Protein AF-A0A937J3Y0-F1 (afdb_monomer_lite)

Sequence (128 aa):
MNAILSAAIVITTLTSLFLVVRYRNMRLTGATPIPLVTFMAILFTSGLDVGLIMFPMVDFKMFAAESAYAFANPLAIEFGFWGFLVWGFYFLTTFYFCVVEPRLKLFEIPFIKLINNLTIVGTCAFTG

pLDDT: mean 87.82, std 8.47, range [43.97, 96.5]

Structure (mmCIF, N/CA/C/O backbone):
data_AF-A0A937J3Y0-F1
#
_entry.id   AF-A0A937J3Y0-F1
#
loop_
_atom_site.group_PDB
_atom_site.id
_atom_site.type_symbol
_atom_site.label_atom_id
_atom_site.label_alt_id
_atom_site.label_comp_id
_atom_site.label_asym_id
_atom_site.label_entity_id
_atom_site.label_seq_id
_atom_site.pdbx_PDB_ins_code
_atom_site.Cartn_x
_atom_site.Cartn_y
_atom_site.Cartn_z
_atom_site.occupancy
_atom_site.B_iso_or_equiv
_atom_site.auth_seq_id
_atom_site.auth_comp_id
_atom_site.auth_asym_id
_atom_site.auth_atom_id
_atom_site.pdbx_PDB_model_num
ATOM 1 N N . MET A 1 1 ? 18.588 -14.007 -4.673 1.00 62.44 1 MET A N 1
ATOM 2 C CA . MET A 1 1 ? 17.875 -12.779 -4.259 1.00 62.44 1 MET A CA 1
ATOM 3 C C . MET A 1 1 ? 16.658 -12.516 -5.144 1.00 62.44 1 MET A C 1
ATOM 5 O O . MET A 1 1 ? 15.548 -12.562 -4.633 1.00 62.44 1 MET A O 1
ATOM 9 N N . ASN A 1 2 ? 16.837 -12.355 -6.463 1.00 81.00 2 ASN A N 1
ATOM 10 C CA . ASN A 1 2 ? 15.756 -11.971 -7.387 1.00 81.00 2 ASN A CA 1
ATOM 11 C C . ASN A 1 2 ? 14.547 -12.917 -7.376 1.00 81.00 2 ASN A C 1
ATOM 13 O O . ASN A 1 2 ? 13.427 -12.442 -7.280 1.00 81.00 2 ASN A O 1
ATOM 17 N N . ALA A 1 3 ? 14.748 -14.239 -7.368 1.00 88.19 3 ALA A N 1
ATOM 18 C CA . ALA A 1 3 ? 13.628 -15.188 -7.359 1.00 88.19 3 ALA A CA 1
ATOM 19 C C . ALA A 1 3 ? 12.719 -15.056 -6.120 1.00 88.19 3 ALA A C 1
ATOM 21 O O . ALA A 1 3 ? 11.503 -15.173 -6.235 1.00 88.19 3 ALA A O 1
ATOM 22 N N . ILE A 1 4 ? 13.300 -14.777 -4.947 1.00 92.06 4 ILE A N 1
ATOM 23 C CA . ILE A 1 4 ? 12.542 -14.611 -3.698 1.00 92.06 4 ILE A CA 1
ATOM 24 C C . ILE A 1 4 ? 11.734 -13.312 -3.751 1.00 92.06 4 ILE A C 1
ATOM 26 O O . ILE A 1 4 ? 10.552 -13.318 -3.423 1.00 92.06 4 ILE A O 1
ATOM 30 N N . LEU A 1 5 ? 12.349 -12.219 -4.212 1.00 88.12 5 LEU A N 1
ATOM 31 C CA . LEU A 1 5 ? 11.673 -10.929 -4.365 1.00 88.12 5 LEU A CA 1
ATOM 32 C C . LEU A 1 5 ? 10.549 -11.001 -5.402 1.00 88.12 5 LEU A C 1
ATOM 34 O O . LEU A 1 5 ? 9.437 -10.560 -5.130 1.00 88.12 5 LEU A O 1
ATOM 38 N N . SER A 1 6 ? 10.800 -11.619 -6.557 1.00 88.75 6 SER A N 1
ATOM 39 C CA . SER A 1 6 ? 9.777 -11.823 -7.584 1.00 88.75 6 SER A CA 1
ATOM 40 C C . SER A 1 6 ? 8.618 -12.670 -7.062 1.00 88.75 6 SER A C 1
ATOM 42 O O . SER A 1 6 ? 7.464 -12.302 -7.261 1.00 88.75 6 SER A O 1
ATOM 44 N N . ALA A 1 7 ? 8.901 -13.764 -6.346 1.00 93.88 7 ALA A N 1
ATOM 45 C CA . ALA A 1 7 ? 7.860 -14.581 -5.728 1.00 93.88 7 ALA A CA 1
ATOM 46 C C . ALA A 1 7 ? 7.052 -13.782 -4.694 1.00 93.88 7 ALA A C 1
ATOM 48 O O . ALA A 1 7 ? 5.825 -13.838 -4.706 1.00 93.88 7 ALA A O 1
ATOM 49 N N . ALA A 1 8 ? 7.720 -12.996 -3.844 1.00 92.19 8 ALA A N 1
ATOM 50 C CA . ALA A 1 8 ? 7.063 -12.149 -2.854 1.00 92.19 8 ALA A CA 1
ATOM 51 C C . ALA A 1 8 ? 6.145 -11.108 -3.510 1.00 92.19 8 ALA A C 1
ATOM 53 O O . ALA A 1 8 ? 4.992 -10.981 -3.101 1.00 92.19 8 ALA A O 1
ATOM 54 N N . ILE A 1 9 ? 6.611 -10.419 -4.557 1.00 91.94 9 ILE A N 1
ATOM 55 C CA . ILE A 1 9 ? 5.812 -9.450 -5.321 1.00 91.94 9 ILE A CA 1
ATOM 56 C C . ILE A 1 9 ? 4.577 -10.136 -5.905 1.00 91.94 9 ILE A C 1
ATOM 58 O O . ILE A 1 9 ? 3.462 -9.694 -5.647 1.00 91.94 9 ILE A O 1
ATOM 62 N N . VAL A 1 10 ? 4.751 -11.258 -6.611 1.00 93.94 10 VAL A N 1
ATOM 63 C CA . VAL A 1 10 ? 3.641 -11.993 -7.237 1.00 93.94 10 VAL A CA 1
ATOM 64 C C . VAL A 1 10 ? 2.612 -12.440 -6.201 1.00 93.94 10 VAL A C 1
ATOM 66 O O . VAL A 1 10 ? 1.421 -12.188 -6.375 1.00 93.94 10 VAL A O 1
ATOM 69 N N . ILE A 1 11 ? 3.050 -13.062 -5.104 1.00 95.12 11 ILE A N 1
ATOM 70 C CA . ILE A 1 11 ? 2.153 -13.529 -4.037 1.00 95.12 11 ILE A CA 1
ATOM 71 C C . ILE A 1 11 ? 1.399 -12.352 -3.418 1.00 95.12 11 ILE A C 1
ATOM 73 O O . ILE A 1 11 ? 0.186 -12.435 -3.218 1.00 95.12 11 ILE A O 1
ATOM 77 N N . THR A 1 12 ? 2.089 -11.247 -3.146 1.00 93.38 12 THR A N 1
ATOM 78 C CA . THR A 1 12 ? 1.492 -10.055 -2.533 1.00 93.38 12 THR A CA 1
ATOM 79 C C . THR A 1 12 ? 0.449 -9.438 -3.462 1.00 93.38 12 THR A C 1
ATOM 81 O O . THR A 1 12 ? -0.686 -9.220 -3.044 1.00 93.38 12 THR A O 1
ATOM 84 N N . THR A 1 13 ? 0.773 -9.247 -4.742 1.00 93.12 13 THR A N 1
ATOM 85 C CA . THR A 1 13 ? -0.156 -8.699 -5.741 1.00 93.12 13 THR A CA 1
ATOM 86 C C . THR A 1 13 ? -1.371 -9.601 -5.947 1.00 93.12 13 THR A C 1
ATOM 88 O O . THR A 1 13 ? -2.502 -9.111 -5.983 1.00 93.12 13 THR A O 1
ATOM 91 N N . LEU A 1 14 ? -1.173 -10.921 -6.030 1.00 95.62 14 LEU A N 1
ATOM 92 C CA . LEU A 1 14 ? -2.274 -11.883 -6.135 1.00 95.62 14 LEU A CA 1
ATOM 93 C C . LEU A 1 14 ? -3.159 -11.871 -4.887 1.00 95.62 14 LEU A C 1
ATOM 95 O O . LEU A 1 14 ? -4.380 -11.950 -5.006 1.00 95.62 14 LEU A O 1
ATOM 99 N N . THR A 1 15 ? -2.564 -11.727 -3.703 1.00 95.88 15 THR A N 1
ATOM 100 C CA . THR A 1 15 ? -3.308 -11.616 -2.444 1.00 95.88 15 THR A CA 1
ATOM 101 C C . THR A 1 15 ? -4.156 -10.348 -2.432 1.00 95.88 15 THR A C 1
ATOM 103 O O . THR A 1 15 ? -5.350 -10.427 -2.144 1.00 95.88 15 THR A O 1
ATOM 106 N N . SER A 1 16 ? -3.596 -9.196 -2.818 1.00 94.75 16 SER A N 1
ATOM 107 C CA . SER A 1 16 ? -4.356 -7.948 -2.963 1.00 94.75 16 SER A CA 1
ATOM 108 C C . SER A 1 16 ? -5.535 -8.120 -3.918 1.00 94.75 16 SER A C 1
ATOM 110 O O . SER A 1 16 ? -6.667 -7.799 -3.557 1.00 94.75 16 SER A O 1
ATOM 112 N N . LEU A 1 17 ? -5.303 -8.692 -5.104 1.00 94.88 17 LEU A N 1
ATOM 113 C CA . LEU A 1 17 ? -6.351 -8.923 -6.100 1.00 94.88 17 LEU A CA 1
ATOM 114 C C . LEU A 1 17 ? -7.449 -9.854 -5.568 1.00 94.88 17 LEU A C 1
ATOM 116 O O . LEU A 1 17 ? -8.638 -9.556 -5.697 1.00 94.88 17 LEU A O 1
ATOM 120 N N . PHE A 1 18 ? -7.060 -10.959 -4.930 1.00 96.50 18 PHE A N 1
ATOM 121 C CA . PHE A 1 18 ? -7.990 -11.901 -4.320 1.00 96.50 18 PHE A CA 1
ATOM 122 C C . PHE A 1 18 ? -8.862 -11.225 -3.259 1.00 96.50 18 PHE A C 1
ATOM 124 O O . PHE A 1 18 ? -10.081 -11.405 -3.263 1.00 96.50 18 PHE A O 1
ATOM 131 N N . LEU A 1 19 ? -8.268 -10.418 -2.377 1.00 95.81 19 LEU A N 1
ATOM 132 C 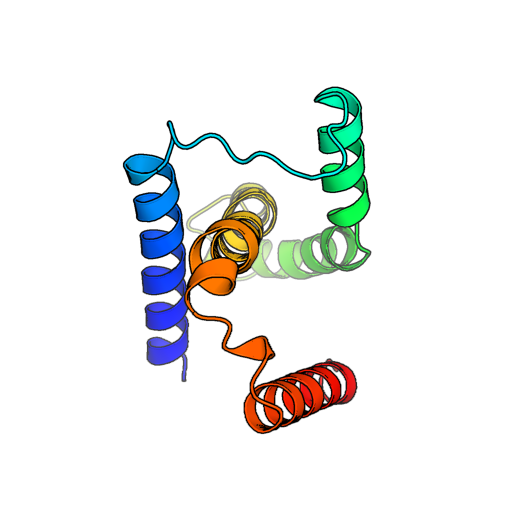CA . LEU A 1 19 ? -8.997 -9.715 -1.324 1.00 95.81 19 LEU A CA 1
ATOM 133 C C . LEU A 1 19 ? -9.973 -8.683 -1.892 1.00 95.81 19 LEU A C 1
ATOM 135 O O . LEU A 1 19 ? -11.122 -8.650 -1.449 1.00 95.81 19 LEU A O 1
ATOM 139 N N . VAL A 1 20 ? -9.565 -7.908 -2.905 1.00 93.75 20 VAL A N 1
ATOM 140 C CA . VAL A 1 20 ? -10.456 -6.968 -3.605 1.00 93.75 20 VAL A CA 1
ATOM 141 C C . VAL A 1 20 ? -11.668 -7.707 -4.164 1.00 93.75 20 VAL A C 1
ATOM 143 O O . VAL A 1 20 ? -12.800 -7.309 -3.905 1.00 93.75 20 VAL A O 1
ATOM 146 N N . VAL A 1 21 ? -11.466 -8.818 -4.876 1.00 95.25 21 VAL A N 1
ATOM 147 C CA . VAL A 1 21 ? -12.569 -9.580 -5.486 1.00 95.25 21 VAL A CA 1
ATOM 148 C C . VAL A 1 21 ? -13.458 -10.228 -4.423 1.00 95.25 21 VAL A C 1
ATOM 150 O O . VAL A 1 21 ? -14.687 -10.139 -4.495 1.00 95.25 21 VAL A O 1
ATOM 153 N N . ARG A 1 22 ? -12.859 -10.867 -3.414 1.00 95.25 22 ARG A N 1
ATOM 154 C CA . ARG A 1 22 ? -13.573 -11.655 -2.401 1.00 95.25 22 ARG A CA 1
ATOM 155 C C . ARG A 1 22 ? -14.343 -10.795 -1.402 1.00 95.25 22 ARG A C 1
ATOM 157 O O . ARG A 1 22 ? -15.400 -11.230 -0.936 1.00 95.25 22 ARG A O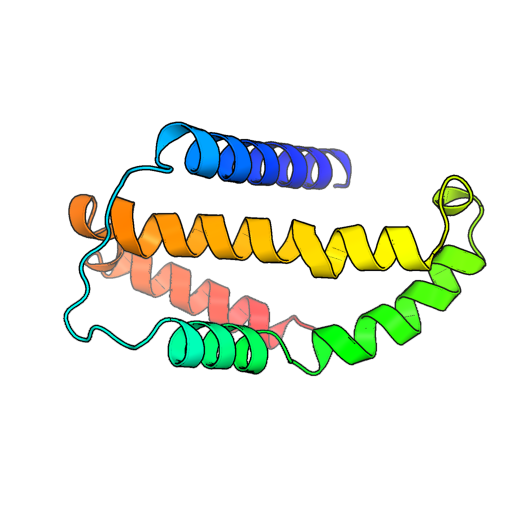 1
ATOM 164 N N . TYR A 1 23 ? -13.823 -9.618 -1.059 1.00 93.88 23 TYR A N 1
ATOM 165 C CA . TYR A 1 23 ? -14.374 -8.731 -0.031 1.00 93.88 23 TYR A CA 1
ATOM 166 C C . TYR A 1 23 ? -14.930 -7.414 -0.589 1.00 93.88 23 TYR A C 1
ATOM 168 O O . TYR A 1 23 ? -15.272 -6.533 0.193 1.00 93.88 23 TYR A O 1
ATOM 176 N N . ARG A 1 24 ? -15.136 -7.292 -1.911 1.00 91.06 24 ARG A N 1
ATOM 177 C CA . ARG A 1 24 ? -15.671 -6.078 -2.569 1.00 91.06 24 ARG A CA 1
ATOM 178 C C . ARG A 1 24 ? -16.947 -5.489 -1.954 1.00 91.06 24 ARG A C 1
ATOM 180 O O . ARG A 1 24 ? -17.168 -4.289 -2.033 1.00 91.06 24 ARG A O 1
ATOM 187 N N . ASN A 1 25 ? -17.801 -6.332 -1.371 1.00 92.81 25 ASN A N 1
ATOM 188 C CA . ASN A 1 25 ? -19.093 -5.923 -0.808 1.00 92.81 25 ASN A CA 1
ATOM 189 C C . ASN A 1 25 ? -19.030 -5.653 0.705 1.00 92.81 25 ASN A C 1
ATOM 191 O O . ASN A 1 25 ? -20.053 -5.349 1.321 1.00 92.81 25 ASN A O 1
ATOM 195 N N . MET A 1 26 ? -17.857 -5.802 1.325 1.00 92.19 26 MET A N 1
ATOM 196 C CA . MET A 1 26 ? -17.671 -5.530 2.743 1.00 92.19 26 MET A CA 1
ATOM 197 C C . MET A 1 26 ? -17.676 -4.020 2.974 1.00 92.19 26 MET A C 1
ATOM 199 O O . MET A 1 26 ? -16.852 -3.292 2.426 1.00 92.19 26 MET A O 1
ATOM 203 N N . ARG A 1 27 ? -18.606 -3.544 3.802 1.00 88.81 27 ARG A N 1
ATOM 204 C CA . ARG A 1 27 ? -18.658 -2.136 4.202 1.00 88.81 27 ARG A CA 1
ATOM 205 C C . ARG A 1 27 ? -17.835 -1.937 5.465 1.00 88.81 27 ARG A C 1
ATOM 207 O O . ARG A 1 27 ? -18.081 -2.602 6.468 1.00 88.81 27 ARG A O 1
ATOM 214 N N . LEU A 1 28 ? -16.876 -1.020 5.401 1.00 87.19 28 LEU A N 1
ATOM 215 C CA . LEU A 1 28 ? -16.095 -0.583 6.552 1.00 87.19 28 LEU A CA 1
ATOM 216 C C . LEU A 1 28 ? -16.740 0.669 7.141 1.00 87.19 28 LEU A C 1
ATOM 218 O O . LEU A 1 28 ? -17.024 1.623 6.420 1.00 87.19 28 LEU A O 1
ATOM 222 N N . THR A 1 29 ? -16.976 0.660 8.449 1.00 84.56 29 THR A N 1
ATOM 223 C CA . THR A 1 29 ? -17.506 1.806 9.194 1.00 84.56 29 THR A CA 1
ATOM 224 C C . THR A 1 29 ? -16.422 2.334 10.123 1.00 84.56 29 THR A C 1
ATOM 226 O O . THR A 1 29 ? -15.987 1.621 11.026 1.00 84.56 29 THR A O 1
ATOM 229 N N . GLY A 1 30 ? -15.972 3.565 9.886 1.00 80.00 30 GLY A N 1
ATOM 230 C CA . GLY A 1 30 ? -15.025 4.269 10.752 1.00 80.00 30 GLY A CA 1
ATOM 231 C C . GLY A 1 30 ? -15.730 5.222 11.718 1.00 80.00 30 GLY A C 1
ATOM 232 O O . GLY A 1 30 ? -16.888 5.578 11.511 1.00 80.00 30 GLY A O 1
ATOM 233 N N . ALA A 1 31 ? -15.012 5.666 12.752 1.00 80.12 31 ALA A N 1
ATOM 234 C CA . ALA A 1 31 ? -15.528 6.630 13.729 1.00 80.12 31 ALA A CA 1
ATOM 235 C C . ALA A 1 31 ? -15.807 8.019 13.118 1.00 80.12 31 ALA A C 1
ATOM 237 O O . ALA A 1 31 ? -16.675 8.742 13.597 1.00 80.12 31 ALA A O 1
ATOM 238 N N . THR A 1 32 ? -15.092 8.378 12.048 1.00 84.00 32 THR A N 1
ATOM 239 C CA . THR A 1 32 ? -15.189 9.678 11.372 1.00 84.00 32 THR A CA 1
ATOM 240 C C . THR A 1 32 ? -15.478 9.486 9.880 1.00 84.00 32 THR A C 1
ATOM 242 O O . THR A 1 32 ? -14.540 9.369 9.085 1.00 84.00 32 THR A O 1
ATOM 245 N N . PRO A 1 33 ? -16.756 9.407 9.467 1.00 83.38 33 PRO A N 1
ATOM 246 C CA . PRO A 1 33 ? -17.105 9.336 8.055 1.00 83.38 33 PRO A CA 1
ATOM 247 C C . PRO A 1 33 ? -16.788 10.670 7.373 1.00 83.38 33 PRO A C 1
ATOM 249 O O . PRO A 1 33 ? -17.162 11.733 7.865 1.00 83.38 33 PRO A O 1
ATOM 252 N N . ILE A 1 34 ? -16.117 10.610 6.225 1.00 89.00 34 ILE A N 1
ATOM 253 C CA . ILE A 1 34 ? -15.814 11.780 5.396 1.00 89.00 34 ILE A CA 1
ATOM 254 C C . ILE A 1 34 ? -16.443 11.631 4.007 1.00 89.00 34 ILE A C 1
ATOM 256 O O . ILE A 1 34 ? -16.639 10.503 3.542 1.00 89.00 34 ILE A O 1
ATOM 260 N N . PRO A 1 35 ? -16.760 12.742 3.319 1.00 92.56 35 PRO A N 1
ATOM 261 C CA . PRO A 1 35 ? -17.241 12.692 1.945 1.00 92.56 35 PRO A CA 1
ATOM 262 C C . PRO A 1 35 ? -16.237 11.997 1.017 1.00 92.56 35 PRO A C 1
ATOM 264 O O . PRO A 1 35 ? -15.024 12.145 1.176 1.00 92.56 35 PRO A O 1
ATOM 267 N N . LEU A 1 36 ? -16.741 11.296 -0.004 1.00 91.00 36 LEU A N 1
ATOM 268 C CA . LEU A 1 36 ? -15.912 10.551 -0.962 1.00 91.00 36 LEU A CA 1
ATOM 269 C C . LEU A 1 36 ? -14.841 11.430 -1.625 1.00 91.00 36 LEU A C 1
ATOM 271 O O . LEU A 1 36 ? -13.701 11.005 -1.775 1.00 91.00 36 LEU A O 1
ATOM 275 N N . VAL A 1 37 ? -15.195 12.666 -1.980 1.00 95.19 37 VAL A N 1
ATOM 276 C CA . VAL A 1 37 ? -14.273 13.611 -2.627 1.00 95.19 37 VAL A CA 1
ATOM 277 C C . VAL A 1 37 ? -13.132 14.000 -1.687 1.00 95.19 37 VAL A C 1
ATOM 279 O O . VAL A 1 37 ? -11.975 14.023 -2.096 1.00 95.19 37 VAL A O 1
ATOM 282 N N . THR A 1 38 ? -13.436 14.242 -0.411 1.00 94.38 38 THR A N 1
ATOM 283 C CA . THR A 1 38 ? -12.420 14.521 0.610 1.00 94.38 38 THR A CA 1
ATOM 284 C C . THR A 1 38 ? -11.496 13.322 0.793 1.00 94.38 38 THR A C 1
ATOM 286 O O . THR A 1 38 ? -10.283 13.489 0.854 1.00 94.38 38 THR A O 1
ATOM 289 N N . PHE A 1 39 ? -12.048 12.107 0.818 1.00 89.75 39 PHE A N 1
ATOM 290 C CA . PHE A 1 39 ? -11.249 10.887 0.906 1.00 89.75 39 PHE A CA 1
ATOM 291 C C . PHE A 1 39 ? -10.317 10.714 -0.300 1.00 89.75 39 PHE A C 1
ATOM 293 O O . PHE A 1 39 ? -9.133 10.442 -0.119 1.00 89.75 39 PHE A O 1
ATOM 300 N N . MET A 1 40 ? -10.814 10.941 -1.519 1.00 91.31 40 MET A N 1
ATOM 301 C CA . MET A 1 40 ? -9.991 10.918 -2.733 1.00 91.31 40 MET A CA 1
ATOM 302 C C . MET A 1 40 ? -8.865 11.956 -2.680 1.00 91.31 40 MET A C 1
ATOM 304 O O . MET A 1 40 ? -7.733 11.633 -3.025 1.00 91.31 40 MET A O 1
ATOM 308 N N . ALA A 1 41 ? -9.147 13.175 -2.210 1.00 91.88 41 ALA A N 1
ATOM 309 C CA . ALA A 1 41 ? -8.133 14.215 -2.059 1.00 91.88 41 ALA A CA 1
ATOM 310 C C . ALA A 1 41 ? -7.055 13.832 -1.032 1.00 91.88 41 ALA A C 1
ATOM 312 O O . ALA A 1 41 ? -5.870 14.049 -1.282 1.00 91.88 41 ALA A O 1
ATOM 313 N N . ILE A 1 42 ? -7.438 13.217 0.093 1.00 90.44 42 ILE A N 1
ATOM 314 C CA . ILE A 1 42 ? -6.486 12.705 1.091 1.00 90.44 42 ILE A CA 1
ATOM 315 C C . ILE A 1 42 ? -5.603 11.618 0.475 1.00 90.44 42 ILE A C 1
ATOM 317 O O . ILE A 1 42 ? -4.385 11.704 0.581 1.00 90.44 42 ILE A O 1
ATOM 321 N N . LEU A 1 43 ? -6.189 10.634 -0.216 1.00 88.06 43 LEU A N 1
ATOM 322 C CA . LEU A 1 43 ? -5.411 9.583 -0.875 1.00 88.06 43 LEU A CA 1
ATOM 323 C C . LEU A 1 43 ? -4.445 10.167 -1.907 1.00 88.06 43 LEU A C 1
ATOM 325 O O . LEU A 1 43 ? -3.264 9.831 -1.893 1.00 88.06 43 LEU A O 1
ATOM 329 N N . PHE A 1 44 ? -4.922 11.081 -2.753 1.00 85.31 44 PHE A N 1
ATOM 330 C CA . PHE A 1 44 ? -4.103 11.721 -3.776 1.00 85.31 44 PHE A CA 1
ATOM 331 C C . PHE A 1 44 ? -2.927 12.494 -3.171 1.00 85.31 44 PHE A C 1
ATOM 333 O O . PHE A 1 44 ? -1.787 12.283 -3.566 1.00 85.31 44 PHE A O 1
ATOM 340 N N . THR A 1 45 ? -3.187 13.346 -2.178 1.00 87.69 45 THR A N 1
ATOM 341 C CA . THR A 1 45 ? -2.144 14.143 -1.511 1.00 87.69 45 THR A CA 1
ATOM 342 C C . THR A 1 45 ? -1.170 13.287 -0.703 1.00 87.69 45 THR A C 1
ATOM 344 O O . THR A 1 45 ? 0.013 13.599 -0.686 1.00 87.69 45 THR A O 1
ATOM 347 N N . SER A 1 46 ? -1.628 12.190 -0.090 1.00 83.00 46 SER A N 1
ATOM 348 C CA . SER A 1 46 ? -0.749 11.236 0.604 1.00 83.00 46 SER A CA 1
ATOM 349 C C . SER A 1 46 ? 0.114 10.408 -0.347 1.00 83.00 46 SER A C 1
ATOM 351 O O . SER A 1 46 ? 1.214 10.008 0.016 1.00 83.00 46 SER A O 1
ATOM 353 N N . GLY A 1 47 ? -0.392 10.144 -1.555 1.00 77.25 47 GLY A N 1
ATOM 354 C CA . GLY A 1 47 ? 0.341 9.429 -2.590 1.00 77.25 47 GLY A CA 1
ATOM 355 C C . GLY A 1 47 ? 1.359 10.322 -3.287 1.00 77.25 47 GLY A C 1
ATOM 356 O O . GLY A 1 47 ? 2.413 9.826 -3.661 1.00 77.25 47 GLY A O 1
ATOM 357 N N . LEU A 1 48 ? 1.069 11.622 -3.435 1.00 77.94 48 LEU A N 1
ATOM 358 C CA . LEU A 1 48 ? 1.928 12.632 -4.064 1.00 77.94 48 LEU A CA 1
ATOM 359 C C . LEU A 1 48 ? 3.164 12.952 -3.199 1.00 77.94 48 LEU A C 1
ATOM 361 O O . LEU A 1 48 ? 3.353 14.072 -2.732 1.00 77.94 48 LEU A O 1
ATOM 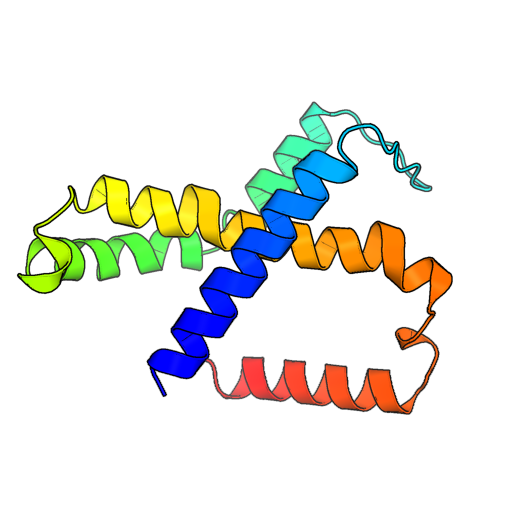365 N N . ASP A 1 49 ? 4.000 11.949 -2.976 1.00 72.00 49 ASP A N 1
ATOM 366 C CA . ASP A 1 49 ? 5.314 12.081 -2.366 1.00 72.00 49 ASP A CA 1
ATOM 367 C C . ASP A 1 49 ? 6.369 12.378 -3.445 1.00 72.00 49 ASP A C 1
ATOM 369 O O . ASP A 1 49 ? 6.189 12.070 -4.628 1.00 72.00 49 ASP A O 1
ATOM 373 N N . VAL A 1 50 ? 7.504 12.946 -3.036 1.00 63.78 50 VAL A N 1
ATOM 374 C CA . VAL A 1 50 ? 8.662 13.218 -3.899 1.00 63.78 50 VAL A CA 1
ATOM 375 C C . VAL A 1 50 ? 9.083 11.952 -4.645 1.00 63.78 50 VAL A C 1
ATOM 377 O O . VAL A 1 50 ? 9.447 12.042 -5.814 1.00 63.78 50 VAL A O 1
ATOM 380 N N . GLY A 1 51 ? 8.949 10.775 -4.026 1.00 67.44 51 GLY A N 1
ATOM 381 C CA . GLY A 1 51 ? 9.220 9.487 -4.666 1.00 67.44 51 GLY A CA 1
ATOM 382 C C . GLY A 1 51 ? 8.395 9.232 -5.935 1.00 67.44 51 GLY A C 1
ATOM 383 O O . GLY A 1 51 ? 8.961 8.799 -6.935 1.00 67.44 51 GLY A O 1
ATOM 384 N N . LEU A 1 52 ? 7.100 9.583 -5.953 1.00 70.75 52 LEU A N 1
ATOM 385 C CA . LEU A 1 52 ? 6.236 9.411 -7.135 1.00 70.75 52 LEU A CA 1
ATOM 386 C C . LEU A 1 52 ? 6.593 10.339 -8.302 1.00 70.75 52 LEU A C 1
ATOM 388 O O . LEU A 1 52 ? 6.145 10.102 -9.418 1.00 70.75 52 LEU A O 1
ATOM 392 N N . ILE A 1 53 ? 7.356 11.406 -8.065 1.00 73.62 53 ILE A N 1
ATOM 393 C CA . ILE A 1 53 ? 7.782 12.339 -9.117 1.00 73.62 53 ILE A CA 1
ATOM 394 C C . ILE A 1 53 ? 9.235 12.068 -9.508 1.00 73.62 53 ILE A C 1
ATOM 396 O O . ILE A 1 53 ? 9.572 12.020 -10.689 1.00 73.62 53 ILE A O 1
ATOM 400 N N . MET A 1 54 ? 10.107 11.892 -8.518 1.00 74.06 54 MET A N 1
ATOM 401 C CA . MET A 1 54 ? 11.549 11.797 -8.699 1.00 74.06 54 MET A CA 1
ATOM 402 C C . MET A 1 54 ? 11.971 10.460 -9.307 1.00 74.06 54 MET A C 1
ATOM 404 O O . MET A 1 54 ? 12.750 10.468 -10.260 1.00 74.06 54 MET A O 1
ATOM 408 N N . PHE A 1 55 ? 11.460 9.335 -8.797 1.00 73.00 55 PHE A N 1
ATOM 409 C CA . PHE A 1 55 ? 11.878 8.016 -9.274 1.00 73.00 55 PHE A CA 1
ATOM 410 C C . PHE A 1 55 ? 11.458 7.762 -10.722 1.00 73.00 55 PHE A C 1
ATOM 412 O O . PHE A 1 55 ? 12.345 7.436 -11.508 1.00 73.00 55 PHE A O 1
ATOM 419 N N . PRO A 1 56 ? 10.217 8.074 -11.154 1.00 74.44 56 PRO A N 1
ATOM 420 C CA . PRO A 1 56 ? 9.856 7.910 -12.558 1.00 74.44 56 PRO A CA 1
ATOM 421 C C . PRO A 1 56 ? 10.715 8.724 -13.524 1.00 74.44 56 PRO A C 1
ATOM 423 O O . PRO A 1 56 ? 10.974 8.303 -14.642 1.00 74.44 56 PRO A O 1
ATOM 426 N N . MET A 1 57 ? 11.199 9.906 -13.132 1.00 74.75 57 MET A N 1
ATOM 427 C CA . MET A 1 57 ? 12.066 10.696 -14.016 1.00 74.75 57 MET A CA 1
ATOM 428 C C . MET A 1 57 ? 13.458 10.079 -14.207 1.00 74.75 57 MET A C 1
ATOM 430 O O . MET A 1 57 ? 14.087 10.290 -15.250 1.00 74.75 57 MET A O 1
ATOM 434 N N . VAL A 1 58 ? 13.960 9.357 -13.203 1.00 78.81 58 VAL A N 1
ATOM 435 C CA . VAL A 1 58 ? 15.252 8.662 -13.256 1.00 78.81 58 VAL A CA 1
ATOM 436 C C . VAL A 1 58 ? 15.092 7.314 -13.958 1.00 78.81 58 VAL A C 1
ATOM 438 O O . VAL A 1 58 ? 15.826 7.029 -14.909 1.00 78.81 58 VAL A O 1
ATOM 441 N N . ASP A 1 59 ? 14.089 6.541 -13.552 1.00 82.69 59 ASP A N 1
ATOM 442 C CA . ASP A 1 59 ? 13.820 5.185 -14.028 1.00 82.69 59 ASP A CA 1
ATOM 443 C C .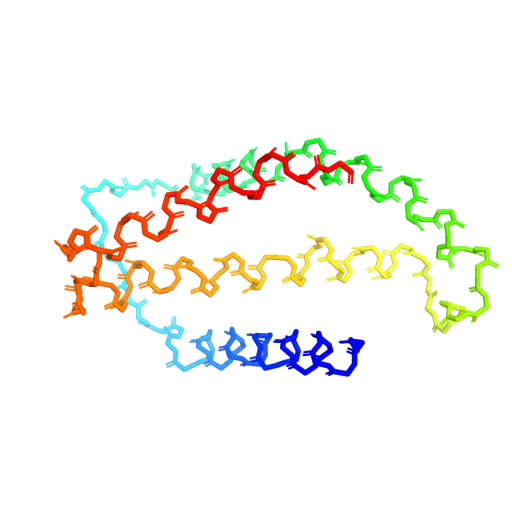 ASP A 1 59 ? 13.358 5.176 -15.491 1.00 82.69 59 ASP A C 1
ATOM 445 O O . ASP A 1 59 ? 13.787 4.324 -16.269 1.00 82.69 59 ASP A O 1
ATOM 449 N N . PHE A 1 60 ? 12.630 6.202 -15.943 1.00 84.69 60 PHE A N 1
ATOM 450 C CA . PHE A 1 60 ? 12.224 6.330 -17.343 1.00 84.69 60 PHE A CA 1
ATOM 451 C C . PHE A 1 60 ? 13.405 6.270 -18.317 1.00 84.69 60 PHE A C 1
ATOM 453 O O . PHE A 1 60 ? 13.319 5.638 -19.373 1.00 84.69 60 PHE A O 1
ATOM 460 N N . LYS A 1 61 ? 14.529 6.916 -17.978 1.00 84.88 61 LYS A N 1
ATOM 461 C CA . LYS A 1 61 ? 15.732 6.893 -18.825 1.00 84.88 61 LYS A CA 1
ATOM 462 C C . LYS A 1 61 ? 16.347 5.500 -18.879 1.00 84.88 61 LYS A C 1
ATOM 464 O O . LYS A 1 61 ? 16.812 5.094 -19.940 1.00 84.88 61 LYS A O 1
ATOM 469 N N . MET A 1 62 ? 16.328 4.781 -17.759 1.00 87.94 62 MET A N 1
ATOM 470 C CA . MET A 1 62 ? 16.782 3.394 -17.683 1.00 87.94 62 MET A CA 1
ATOM 471 C C . MET A 1 62 ? 15.886 2.490 -18.536 1.00 87.94 62 MET A C 1
ATOM 473 O O . MET A 1 62 ? 16.387 1.786 -19.413 1.00 87.94 62 MET A O 1
ATOM 477 N N . PHE A 1 63 ? 14.565 2.580 -18.367 1.00 88.31 63 PHE A N 1
ATOM 478 C CA . PHE A 1 63 ? 13.591 1.805 -19.138 1.00 88.31 63 PHE A CA 1
ATOM 479 C C . PHE A 1 63 ? 13.667 2.081 -20.644 1.00 88.31 63 PHE A C 1
ATOM 481 O O . PHE A 1 63 ? 13.423 1.182 -21.443 1.00 88.31 63 PHE A O 1
ATOM 488 N N . ALA A 1 64 ? 14.026 3.303 -21.048 1.00 87.50 64 ALA A N 1
ATOM 489 C CA . ALA A 1 64 ? 14.215 3.656 -22.453 1.00 87.50 64 ALA A CA 1
ATOM 490 C C . ALA A 1 64 ? 15.545 3.158 -23.049 1.00 87.50 64 ALA A C 1
ATOM 492 O O . ALA A 1 64 ? 15.628 2.959 -24.261 1.00 87.50 64 ALA A O 1
ATOM 493 N N . ALA A 1 65 ? 16.590 2.997 -22.233 1.00 88.38 65 ALA A N 1
ATOM 494 C CA . ALA A 1 65 ? 17.938 2.674 -22.700 1.00 88.38 65 ALA A CA 1
ATOM 495 C C . ALA A 1 65 ? 18.251 1.170 -22.672 1.00 88.38 65 ALA A C 1
ATOM 497 O O . ALA A 1 65 ? 19.035 0.681 -23.488 1.00 88.38 65 ALA A O 1
ATOM 498 N N . GLU A 1 66 ? 17.669 0.426 -21.735 1.00 91.12 66 GLU A N 1
ATOM 499 C CA . GLU A 1 66 ? 18.008 -0.976 -21.514 1.00 91.12 66 GLU A CA 1
ATOM 500 C C . GLU A 1 66 ? 17.158 -1.943 -22.349 1.00 91.12 66 GLU A C 1
ATOM 502 O O . GLU A 1 66 ? 15.928 -1.941 -22.311 1.00 91.12 66 GLU A O 1
ATOM 507 N N . SER A 1 67 ? 17.830 -2.867 -23.045 1.00 88.56 67 SER A N 1
ATOM 508 C CA . SER A 1 67 ? 17.168 -3.880 -23.886 1.00 88.56 67 SER A CA 1
ATOM 509 C C . SER A 1 67 ? 16.210 -4.805 -23.122 1.00 88.56 67 SER A C 1
ATOM 511 O O . SER A 1 67 ? 15.250 -5.303 -23.707 1.00 88.56 67 SER A O 1
ATOM 513 N N . ALA A 1 68 ? 16.423 -4.995 -21.815 1.00 88.69 68 ALA A N 1
ATOM 514 C CA . ALA A 1 68 ? 15.562 -5.810 -20.959 1.00 88.69 68 ALA A CA 1
ATOM 515 C C . ALA A 1 68 ? 14.130 -5.256 -20.838 1.00 88.69 68 ALA A C 1
ATOM 517 O O . ALA A 1 68 ? 13.198 -6.028 -20.614 1.00 88.69 68 ALA A O 1
ATOM 518 N N . TYR A 1 69 ? 13.944 -3.946 -21.028 1.00 87.25 69 TYR A N 1
ATOM 519 C CA . TYR A 1 69 ? 12.650 -3.264 -20.923 1.00 87.25 69 TYR A CA 1
ATOM 520 C C . TYR A 1 69 ? 12.038 -2.904 -22.283 1.00 87.25 69 TYR A C 1
ATOM 522 O O . TYR A 1 69 ? 10.929 -2.381 -22.340 1.00 87.25 69 TYR A O 1
ATOM 530 N N . ALA A 1 70 ? 12.693 -3.264 -23.393 1.00 89.62 70 ALA A N 1
ATOM 531 C CA . ALA A 1 70 ? 12.245 -2.938 -24.751 1.00 89.62 70 ALA A CA 1
ATOM 532 C C . ALA A 1 70 ? 10.911 -3.602 -25.163 1.00 89.62 70 ALA A C 1
ATOM 534 O O . ALA A 1 70 ? 10.379 -3.314 -26.234 1.00 89.62 70 ALA A O 1
ATOM 535 N N . PHE A 1 71 ? 10.362 -4.494 -24.332 1.00 91.81 71 PHE A N 1
ATOM 536 C CA . PHE A 1 71 ? 9.084 -5.167 -24.573 1.00 91.81 71 PHE A CA 1
ATOM 537 C C . PHE A 1 71 ? 7.861 -4.250 -24.403 1.00 91.81 71 PHE A C 1
ATOM 539 O O . PHE A 1 71 ? 6.776 -4.597 -24.870 1.00 91.81 71 PHE A O 1
ATOM 546 N N . ALA A 1 72 ? 8.001 -3.107 -23.726 1.00 90.88 72 ALA A N 1
ATOM 547 C CA . ALA A 1 72 ? 6.913 -2.165 -23.488 1.00 90.88 72 ALA A CA 1
ATOM 548 C C . ALA A 1 72 ? 7.397 -0.712 -23.577 1.00 90.88 72 ALA A C 1
ATOM 550 O O . ALA A 1 72 ? 8.581 -0.416 -23.455 1.00 90.88 72 ALA A O 1
ATOM 551 N N . ASN A 1 73 ? 6.460 0.218 -23.785 1.00 91.38 73 ASN A N 1
ATOM 552 C CA . ASN A 1 73 ? 6.769 1.645 -23.712 1.00 91.38 73 ASN A CA 1
ATOM 553 C C . ASN A 1 73 ? 7.198 1.994 -22.269 1.00 91.38 73 ASN A C 1
ATOM 555 O O . ASN A 1 73 ? 6.447 1.658 -21.349 1.00 91.38 73 ASN A O 1
ATOM 559 N N . PRO A 1 74 ? 8.322 2.704 -22.057 1.00 89.06 74 PRO A N 1
ATOM 560 C CA . PRO A 1 74 ? 8.765 3.147 -20.733 1.00 89.06 74 PRO A CA 1
ATOM 561 C C . PRO A 1 74 ? 7.667 3.820 -19.893 1.00 89.06 74 PRO A C 1
ATOM 563 O O . PRO A 1 74 ? 7.543 3.530 -18.708 1.00 89.06 74 PRO A O 1
ATOM 566 N N . LEU A 1 75 ? 6.785 4.627 -20.505 1.00 87.62 75 LEU A N 1
ATOM 567 C CA . LEU A 1 75 ? 5.643 5.235 -19.800 1.00 87.62 75 LEU A CA 1
ATOM 568 C C . LEU A 1 75 ? 4.656 4.195 -19.256 1.00 87.62 75 LEU A C 1
ATOM 570 O O . LEU A 1 75 ? 4.080 4.385 -18.189 1.00 87.62 75 LEU A O 1
ATOM 574 N N . ALA A 1 76 ? 4.430 3.106 -19.990 1.00 90.12 76 ALA A N 1
ATOM 575 C CA . ALA A 1 76 ? 3.524 2.047 -19.561 1.00 90.12 76 ALA A CA 1
ATOM 576 C C . ALA A 1 76 ? 4.124 1.233 -18.407 1.00 90.12 76 ALA A C 1
ATOM 578 O O . ALA A 1 76 ? 3.390 0.801 -17.520 1.00 90.12 76 ALA A O 1
ATOM 579 N N . ILE A 1 77 ? 5.448 1.053 -18.408 1.00 89.62 77 ILE A N 1
ATOM 580 C CA . ILE A 1 77 ? 6.186 0.396 -17.324 1.00 89.62 77 ILE A CA 1
ATOM 581 C C . ILE A 1 77 ? 6.057 1.223 -16.038 1.00 89.62 77 ILE A C 1
ATOM 583 O O . ILE A 1 77 ? 5.590 0.704 -15.024 1.00 89.62 77 ILE A O 1
ATOM 587 N N . GLU A 1 78 ? 6.352 2.523 -16.108 1.00 87.31 78 GLU A N 1
ATOM 588 C CA . GLU A 1 78 ? 6.188 3.470 -14.995 1.00 87.31 78 GLU A CA 1
ATOM 589 C C . GLU A 1 78 ? 4.759 3.478 -14.447 1.00 87.31 78 GLU A C 1
ATOM 591 O O . GLU A 1 78 ? 4.528 3.347 -13.244 1.00 87.31 78 GLU A O 1
ATOM 596 N N . PHE A 1 79 ? 3.774 3.573 -15.343 1.00 86.75 79 PHE A N 1
ATOM 597 C CA . PHE A 1 79 ? 2.367 3.571 -14.962 1.00 86.75 79 PHE A CA 1
ATOM 598 C C . PHE A 1 79 ? 1.953 2.260 -14.279 1.00 86.75 79 PHE A C 1
ATOM 600 O O . PHE A 1 79 ? 1.181 2.279 -13.321 1.00 86.75 79 PHE A O 1
ATOM 607 N N . GLY A 1 80 ? 2.495 1.122 -14.718 1.00 89.00 80 GLY A N 1
ATOM 608 C CA . GLY A 1 80 ? 2.287 -0.174 -14.076 1.00 89.00 80 GLY A CA 1
ATOM 609 C C . GLY A 1 80 ? 2.815 -0.215 -12.640 1.00 89.00 80 GLY A C 1
ATOM 610 O O . GLY A 1 80 ? 2.094 -0.631 -11.728 1.00 89.00 80 GLY A O 1
ATOM 611 N N . PHE A 1 81 ? 4.047 0.247 -12.421 1.00 86.50 81 PHE A N 1
ATOM 612 C CA . PHE A 1 81 ? 4.670 0.246 -11.098 1.00 86.50 81 PHE A CA 1
ATOM 613 C C . PHE A 1 81 ? 4.006 1.244 -10.145 1.00 86.50 81 PHE A C 1
ATOM 615 O O . PHE A 1 81 ? 3.493 0.854 -9.092 1.00 86.50 81 PHE A O 1
ATOM 622 N N . TRP A 1 82 ? 3.960 2.515 -10.529 1.00 85.06 82 TRP A N 1
ATOM 623 C CA . TRP A 1 82 ? 3.568 3.606 -9.637 1.00 85.06 82 TRP A CA 1
ATOM 624 C C . TRP A 1 82 ? 2.066 3.884 -9.630 1.00 85.06 82 TRP A C 1
ATOM 626 O O . TRP A 1 82 ? 1.519 4.300 -8.610 1.00 85.06 82 TRP A O 1
ATOM 636 N N . GLY A 1 83 ? 1.376 3.617 -10.740 1.00 82.69 83 GLY A N 1
ATOM 637 C CA . GLY A 1 83 ? -0.074 3.789 -10.850 1.00 82.69 83 GLY A CA 1
ATOM 638 C C . GLY A 1 83 ? -0.877 2.625 -10.269 1.00 82.69 83 GLY A C 1
ATOM 639 O O . GLY A 1 83 ? -1.988 2.840 -9.789 1.00 82.69 83 GLY A O 1
ATOM 640 N N . PHE A 1 84 ? -0.325 1.404 -10.263 1.00 84.94 84 PHE A N 1
ATOM 641 C CA . PHE A 1 84 ? -1.057 0.211 -9.821 1.00 84.94 84 PHE A CA 1
ATOM 642 C C . PHE A 1 84 ? -0.333 -0.620 -8.768 1.00 84.94 84 PHE A C 1
ATOM 644 O O . PHE A 1 84 ? -0.911 -0.875 -7.711 1.00 84.94 84 PHE A O 1
ATOM 651 N N . LEU A 1 85 ? 0.893 -1.081 -9.035 1.00 88.56 85 LEU A N 1
ATOM 652 C CA . LEU A 1 85 ? 1.540 -2.097 -8.198 1.00 88.56 85 LEU A CA 1
ATOM 653 C C . LEU A 1 85 ? 1.727 -1.613 -6.755 1.00 88.56 85 LEU A C 1
ATOM 655 O O . LEU A 1 85 ? 1.319 -2.299 -5.816 1.00 88.56 85 LEU A O 1
ATOM 659 N N . VAL A 1 86 ? 2.268 -0.404 -6.592 1.00 86.81 86 VAL A N 1
ATOM 660 C CA . VAL A 1 86 ? 2.483 0.228 -5.282 1.00 86.81 86 VAL A CA 1
ATOM 661 C C . VAL A 1 86 ? 1.159 0.411 -4.529 1.00 86.81 86 VAL A C 1
ATOM 663 O O . VAL A 1 86 ? 1.050 0.039 -3.360 1.00 86.81 86 VAL A O 1
ATOM 666 N N . TRP A 1 87 ? 0.110 0.876 -5.212 1.00 88.50 87 TRP A N 1
ATOM 667 C CA . TRP A 1 87 ? -1.227 1.015 -4.624 1.00 88.50 87 TRP A CA 1
ATOM 668 C C . TRP A 1 87 ? -1.830 -0.325 -4.196 1.00 88.50 87 TRP A C 1
ATOM 670 O O . TRP A 1 87 ? -2.512 -0.397 -3.174 1.00 88.50 87 TRP A O 1
ATOM 680 N N . GLY A 1 88 ? -1.548 -1.404 -4.928 1.00 91.19 88 GLY A N 1
ATOM 681 C CA . GLY A 1 88 ? -1.940 -2.760 -4.550 1.00 91.19 88 GLY A CA 1
ATOM 682 C C . GLY A 1 88 ? -1.309 -3.215 -3.232 1.00 91.19 88 GLY A C 1
ATOM 683 O O . GLY A 1 88 ? -1.967 -3.897 -2.441 1.00 91.19 88 GLY A O 1
ATOM 684 N N . PHE A 1 89 ? -0.065 -2.819 -2.959 1.00 90.38 89 PHE A N 1
ATOM 685 C CA . PHE A 1 89 ? 0.599 -3.093 -1.681 1.00 90.38 89 PHE A CA 1
ATOM 686 C C . PHE A 1 89 ? 0.043 -2.231 -0.551 1.00 90.38 89 PHE A C 1
ATOM 688 O O . PHE A 1 89 ? -0.230 -2.753 0.532 1.00 90.38 89 PHE A O 1
ATOM 695 N N . TYR A 1 90 ? -0.210 -0.945 -0.805 1.00 89.94 90 TYR A N 1
ATOM 696 C CA . TYR A 1 90 ? -0.885 -0.083 0.167 1.00 89.94 90 TYR A CA 1
ATOM 697 C C . TYR A 1 90 ? -2.259 -0.632 0.539 1.00 89.94 90 TYR A C 1
ATOM 699 O O . TYR A 1 90 ? -2.558 -0.762 1.724 1.00 89.94 90 TYR A O 1
ATOM 707 N N . PHE A 1 91 ? -3.047 -1.062 -0.450 1.00 93.06 91 PHE A N 1
ATOM 708 C CA . PHE A 1 91 ? -4.340 -1.693 -0.214 1.00 93.06 91 PHE A CA 1
ATOM 709 C C . PHE A 1 91 ? -4.236 -2.905 0.717 1.00 93.06 91 PHE A C 1
ATOM 711 O O . PHE A 1 91 ? -5.042 -3.021 1.637 1.00 93.06 91 PHE A O 1
ATOM 718 N N . LEU A 1 92 ? -3.262 -3.799 0.510 1.00 94.88 92 LEU A N 1
ATOM 719 C CA . LEU A 1 92 ? -3.110 -4.997 1.342 1.00 94.88 92 LEU A CA 1
ATOM 720 C C . LEU A 1 92 ? -2.854 -4.639 2.808 1.00 94.88 92 LEU A C 1
ATOM 722 O O . LEU A 1 92 ? -3.497 -5.184 3.707 1.00 94.88 92 LEU A O 1
ATOM 726 N N . THR A 1 93 ? -1.949 -3.692 3.041 1.00 92.25 93 THR A N 1
ATOM 727 C CA . THR A 1 93 ? -1.622 -3.205 4.383 1.00 92.25 93 THR A CA 1
ATOM 728 C C . THR A 1 93 ? -2.824 -2.510 5.020 1.00 92.25 93 THR A C 1
ATOM 730 O O . THR A 1 93 ? -3.167 -2.789 6.169 1.00 92.25 93 THR A O 1
ATOM 733 N N . THR A 1 94 ? -3.538 -1.662 4.275 1.00 92.56 94 THR A N 1
ATOM 734 C CA . THR A 1 94 ? -4.777 -1.035 4.752 1.00 92.56 94 THR A CA 1
ATOM 735 C C . THR A 1 94 ? -5.839 -2.080 5.087 1.00 92.56 94 THR A C 1
ATOM 737 O O . THR A 1 94 ? -6.465 -2.001 6.141 1.00 92.56 94 THR A O 1
ATOM 740 N N . PHE A 1 95 ? -6.020 -3.099 4.244 1.00 94.88 95 PHE A N 1
ATOM 741 C CA . PHE A 1 95 ? -6.961 -4.186 4.498 1.00 94.88 95 PHE A CA 1
ATOM 742 C C . PHE A 1 95 ? -6.610 -4.933 5.786 1.00 94.88 95 PHE A C 1
ATOM 744 O O . PHE A 1 95 ? -7.499 -5.198 6.597 1.00 94.88 95 PHE A O 1
ATOM 751 N N . TYR A 1 96 ? -5.325 -5.224 6.011 1.00 94.50 96 TYR A N 1
ATOM 752 C CA . TYR A 1 96 ? -4.863 -5.821 7.260 1.00 94.50 96 TYR A CA 1
ATOM 753 C C . TYR A 1 96 ? -5.303 -4.978 8.464 1.00 94.50 96 TYR A C 1
ATOM 755 O O . TYR A 1 96 ? -6.014 -5.489 9.327 1.00 94.50 96 TYR A O 1
ATOM 763 N N . PHE A 1 97 ? -4.976 -3.684 8.495 1.00 93.06 97 PHE A N 1
ATOM 764 C CA . PHE A 1 97 ? -5.292 -2.829 9.645 1.00 93.06 97 PHE A CA 1
ATOM 765 C C . PHE A 1 97 ? -6.788 -2.561 9.833 1.00 93.06 97 PHE A C 1
ATOM 767 O O . PHE A 1 97 ? -7.250 -2.436 10.965 1.00 93.06 97 PHE A O 1
ATOM 774 N N . CYS A 1 98 ? -7.566 -2.487 8.755 1.00 92.06 98 CYS A N 1
ATOM 775 C CA . CYS A 1 98 ? -8.997 -2.203 8.849 1.00 92.06 98 CYS A CA 1
ATOM 776 C C . CYS A 1 98 ? -9.849 -3.447 9.143 1.00 92.06 98 CYS A C 1
ATOM 778 O O . CYS A 1 98 ? -10.902 -3.321 9.765 1.00 92.06 98 CYS A O 1
ATOM 780 N N . VAL A 1 99 ? -9.441 -4.635 8.682 1.00 93.19 99 VAL A N 1
ATOM 781 C CA . VAL A 1 99 ? -10.274 -5.853 8.729 1.00 93.19 99 VAL A CA 1
ATOM 782 C C . VAL A 1 99 ? -9.702 -6.930 9.643 1.00 93.19 99 VAL A C 1
ATOM 784 O O . VAL A 1 99 ? -10.458 -7.577 10.372 1.00 93.19 99 VAL A O 1
ATOM 787 N N . VAL A 1 100 ? -8.391 -7.158 9.581 1.00 94.44 100 VAL A N 1
ATOM 788 C CA . VAL A 1 100 ? -7.734 -8.308 10.219 1.00 94.44 100 VAL A CA 1
ATOM 789 C C . VAL A 1 100 ? -7.224 -7.943 11.612 1.00 94.44 100 VAL A C 1
ATOM 791 O O . VAL A 1 100 ? -7.548 -8.630 12.582 1.00 94.44 100 VAL A O 1
ATOM 794 N N . GLU A 1 101 ? -6.491 -6.838 11.734 1.00 94.62 101 GLU A N 1
ATOM 795 C CA . GLU A 1 101 ? -5.875 -6.394 12.986 1.00 94.62 101 GLU A CA 1
ATOM 796 C C . GLU A 1 101 ? -6.877 -6.201 14.132 1.00 94.62 101 GLU A C 1
ATOM 798 O O . GLU A 1 101 ? -6.588 -6.690 15.219 1.00 94.62 101 GLU A O 1
ATOM 803 N N . PRO A 1 102 ? -8.084 -5.622 13.950 1.00 91.88 102 PRO A N 1
ATOM 804 C CA . PRO A 1 102 ? -9.036 -5.472 15.055 1.00 91.88 102 PRO A CA 1
ATOM 805 C C . PRO A 1 102 ? -9.474 -6.806 15.682 1.00 91.88 102 PRO A C 1
ATOM 807 O O . PRO A 1 102 ? -9.973 -6.826 16.806 1.00 91.88 102 PRO A O 1
ATOM 810 N N . ARG A 1 103 ? -9.305 -7.921 14.954 1.00 92.56 103 ARG A N 1
ATOM 811 C CA . ARG A 1 103 ? -9.625 -9.279 15.413 1.00 92.56 103 ARG A CA 1
ATOM 812 C C . ARG A 1 103 ? -8.424 -9.986 16.032 1.00 92.56 103 ARG A C 1
ATOM 814 O O . ARG A 1 103 ? -8.609 -10.737 16.982 1.00 92.56 103 ARG A O 1
ATOM 821 N N . LEU A 1 104 ? -7.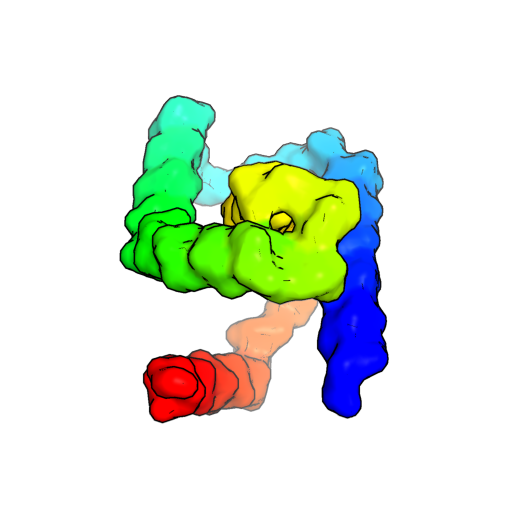225 -9.780 15.481 1.00 94.50 104 LEU A N 1
ATOM 822 C CA . LEU A 1 104 ? -6.003 -10.438 15.956 1.00 94.50 104 LEU A CA 1
ATOM 823 C C . LEU A 1 104 ? -5.324 -9.685 17.099 1.00 94.50 104 LEU A C 1
ATOM 825 O O . LEU A 1 104 ? -4.743 -10.323 17.973 1.00 94.50 104 LEU A O 1
ATOM 829 N N . LYS A 1 105 ? -5.398 -8.350 17.089 1.00 92.88 105 LYS A N 1
ATOM 830 C CA . LYS A 1 105 ? -4.801 -7.455 18.087 1.00 92.88 105 LYS A CA 1
ATOM 831 C C . LYS A 1 105 ? -3.312 -7.739 18.305 1.00 92.88 105 LYS A C 1
ATOM 833 O O . LYS A 1 105 ? -2.812 -7.670 19.428 1.00 92.88 105 LYS A O 1
ATOM 838 N N . LEU A 1 106 ? -2.584 -8.070 17.236 1.00 92.50 106 LEU A N 1
ATOM 839 C CA . LEU A 1 106 ? -1.155 -8.379 17.320 1.00 92.50 106 LEU A CA 1
ATOM 840 C C . LEU A 1 106 ? -0.373 -7.177 17.843 1.00 92.50 106 LEU A C 1
ATOM 842 O O . LEU A 1 106 ? 0.539 -7.325 18.656 1.00 92.50 106 LEU A O 1
ATOM 846 N N . PHE A 1 107 ? -0.779 -5.971 17.459 1.00 89.94 107 PHE A N 1
ATOM 847 C CA . PHE A 1 107 ? -0.179 -4.747 17.958 1.00 89.94 107 PHE A CA 1
ATOM 848 C C . PHE A 1 107 ? -0.586 -4.424 19.398 1.00 89.94 107 PHE A C 1
ATOM 850 O O . PHE A 1 107 ? -0.139 -3.410 19.901 1.00 89.94 107 PHE A O 1
ATOM 857 N N . GLU A 1 108 ? -1.363 -5.232 20.124 1.00 93.12 108 GLU A N 1
ATOM 858 C CA . GLU A 1 108 ? -1.475 -5.095 21.588 1.00 93.12 108 GLU A CA 1
ATOM 859 C C . GLU A 1 108 ? -0.283 -5.760 22.304 1.00 93.12 108 GLU A C 1
ATOM 861 O O . GLU A 1 108 ? 0.044 -5.394 23.433 1.00 93.12 108 GLU A O 1
ATOM 866 N N . ILE A 1 109 ? 0.433 -6.662 21.622 1.00 95.56 109 ILE A N 1
ATOM 867 C CA . ILE A 1 109 ? 1.588 -7.387 22.157 1.00 95.56 109 ILE A CA 1
ATOM 868 C C . ILE A 1 109 ? 2.829 -6.472 22.133 1.00 95.56 109 ILE A C 1
ATOM 870 O O . ILE A 1 109 ? 3.288 -6.085 21.052 1.00 95.56 109 ILE A O 1
ATOM 874 N N . PRO A 1 110 ? 3.442 -6.150 23.293 1.00 94.19 110 PRO A N 1
ATOM 875 C CA . PRO A 1 110 ? 4.570 -5.214 23.362 1.00 94.19 110 PRO A CA 1
ATOM 876 C C . PRO A 1 110 ? 5.774 -5.622 22.505 1.00 94.19 110 PRO A C 1
ATOM 878 O O . PRO A 1 110 ? 6.433 -4.772 21.910 1.00 94.19 110 PRO A O 1
ATOM 881 N N . PHE A 1 111 ? 6.036 -6.926 22.397 1.00 96.00 111 PHE A N 1
ATOM 882 C CA . PHE A 1 111 ? 7.133 -7.458 21.591 1.00 96.00 111 PHE A CA 1
ATOM 883 C C . PHE A 1 111 ? 6.947 -7.202 20.087 1.00 96.00 111 PHE A C 1
ATOM 885 O O . PHE A 1 111 ? 7.899 -6.835 19.403 1.00 96.00 111 PHE A O 1
ATOM 892 N N . ILE A 1 112 ? 5.715 -7.320 19.580 1.00 94.19 112 ILE A N 1
ATOM 893 C CA . ILE A 1 112 ? 5.405 -7.051 18.168 1.00 94.19 112 ILE A CA 1
ATOM 894 C C . ILE A 1 112 ? 5.596 -5.564 17.861 1.00 94.19 112 ILE A C 1
ATOM 896 O O . ILE A 1 112 ? 6.218 -5.222 16.856 1.00 94.19 112 ILE A O 1
ATOM 900 N N . LYS A 1 113 ? 5.159 -4.673 18.764 1.00 93.00 113 LYS A N 1
ATOM 901 C CA . LYS A 1 113 ? 5.430 -3.231 18.641 1.00 93.00 113 LYS A CA 1
ATOM 902 C C . LYS A 1 113 ? 6.927 -2.934 18.599 1.00 93.00 113 LYS A C 1
ATOM 904 O O . LYS A 1 113 ? 7.356 -2.125 17.783 1.00 93.00 113 LYS A O 1
ATOM 909 N N . LEU A 1 114 ? 7.711 -3.577 19.467 1.00 95.75 114 LEU A N 1
ATOM 910 C CA . LEU A 1 114 ? 9.159 -3.382 19.517 1.00 95.75 114 LEU A CA 1
ATOM 911 C C . LEU A 1 114 ? 9.811 -3.766 18.186 1.00 95.75 114 LEU A C 1
ATOM 913 O O . LEU A 1 114 ? 10.556 -2.962 17.634 1.00 95.75 114 LEU A O 1
ATOM 917 N N . ILE A 1 115 ? 9.493 -4.950 17.651 1.00 95.81 115 ILE A N 1
ATOM 918 C CA . ILE A 1 115 ? 10.022 -5.396 16.355 1.00 95.81 115 ILE A CA 1
ATOM 919 C C . ILE A 1 115 ? 9.617 -4.425 15.250 1.00 95.81 115 ILE A C 1
ATOM 921 O O . ILE A 1 115 ? 10.482 -3.973 14.509 1.00 95.81 115 ILE A O 1
ATOM 925 N N . ASN A 1 116 ? 8.337 -4.056 15.167 1.00 92.38 116 ASN A N 1
ATOM 926 C CA . ASN A 1 116 ? 7.857 -3.125 14.149 1.00 92.38 116 ASN A CA 1
ATOM 927 C C . ASN A 1 116 ? 8.600 -1.782 14.205 1.00 92.38 116 ASN A C 1
ATOM 929 O O . ASN A 1 116 ? 9.034 -1.268 13.179 1.00 92.38 116 ASN A O 1
ATOM 933 N N . ASN A 1 117 ? 8.803 -1.233 15.404 1.00 92.88 117 ASN A N 1
ATOM 934 C CA . ASN A 1 117 ? 9.531 0.021 15.575 1.00 92.88 117 ASN A CA 1
ATOM 935 C C . ASN A 1 117 ? 11.004 -0.110 15.165 1.00 92.88 117 ASN A C 1
ATOM 937 O O . ASN A 1 117 ? 11.531 0.787 14.513 1.00 92.88 117 ASN A O 1
ATOM 941 N N . LEU A 1 118 ? 11.660 -1.228 15.493 1.00 94.69 118 LEU A N 1
ATOM 942 C CA . LEU A 1 118 ? 13.025 -1.503 15.039 1.00 94.69 118 LEU A CA 1
ATOM 943 C C . LEU A 1 118 ? 13.100 -1.633 13.515 1.00 94.69 118 LEU A C 1
ATOM 945 O O . LEU A 1 118 ? 14.037 -1.116 12.913 1.00 94.69 118 LEU A O 1
ATOM 949 N N . THR A 1 119 ? 12.112 -2.272 12.883 1.00 91.88 119 THR A N 1
ATOM 950 C CA . THR A 1 119 ? 12.021 -2.355 11.422 1.00 91.88 119 THR A CA 1
ATOM 951 C C . THR A 1 119 ? 11.868 -0.971 10.804 1.00 91.88 119 THR A C 1
ATOM 953 O O . THR A 1 119 ? 12.609 -0.665 9.878 1.00 91.88 119 THR A O 1
ATOM 956 N N . ILE A 1 120 ? 10.988 -0.117 11.340 1.00 90.06 120 ILE A N 1
ATOM 957 C CA . ILE A 1 120 ? 10.808 1.262 10.859 1.00 90.06 120 ILE A CA 1
ATOM 958 C C . ILE A 1 120 ? 12.124 2.037 10.955 1.00 90.06 120 ILE A C 1
ATOM 960 O O . ILE A 1 120 ? 12.576 2.604 9.962 1.00 90.06 120 ILE A O 1
ATOM 964 N N . VAL A 1 121 ? 12.775 2.017 12.122 1.00 91.69 121 VAL A N 1
ATOM 965 C CA . VAL A 1 121 ? 14.066 2.695 12.318 1.00 91.69 121 VAL A CA 1
ATOM 966 C C . VAL A 1 121 ? 15.115 2.154 11.351 1.00 91.69 121 VAL A C 1
ATOM 968 O O . VAL A 1 121 ? 15.817 2.941 10.726 1.00 91.69 121 VAL A O 1
ATOM 971 N N . GLY A 1 122 ? 15.188 0.833 11.176 1.00 91.12 122 GLY A N 1
ATOM 972 C CA . GLY A 1 122 ? 16.079 0.204 10.205 1.00 91.12 122 GLY A CA 1
ATOM 973 C C . GLY A 1 122 ? 15.804 0.689 8.783 1.00 91.12 122 GLY A C 1
ATOM 974 O O . GLY A 1 122 ? 16.723 1.113 8.094 1.00 91.12 122 GLY A O 1
ATOM 975 N N . THR A 1 123 ? 14.544 0.710 8.351 1.00 85.12 123 THR A N 1
ATOM 976 C CA . THR A 1 123 ? 14.200 1.198 7.011 1.00 85.12 123 THR A CA 1
ATOM 977 C C . THR A 1 123 ? 14.565 2.666 6.831 1.00 85.12 123 THR A C 1
ATOM 979 O O . THR A 1 123 ? 15.216 2.985 5.850 1.00 85.12 123 THR A O 1
ATOM 982 N N . CYS A 1 124 ? 14.268 3.540 7.796 1.00 81.88 124 CYS A N 1
ATOM 983 C CA . CYS A 1 124 ? 14.625 4.957 7.701 1.00 81.88 124 CYS A CA 1
ATOM 984 C C . CYS A 1 124 ? 16.142 5.204 7.747 1.00 81.88 124 CYS A C 1
ATOM 986 O O . CYS A 1 124 ? 16.619 6.166 7.154 1.00 81.88 124 CYS A O 1
ATOM 988 N N . ALA A 1 125 ? 16.900 4.370 8.463 1.00 81.25 125 ALA A N 1
ATOM 989 C CA . ALA A 1 125 ? 18.350 4.508 8.586 1.0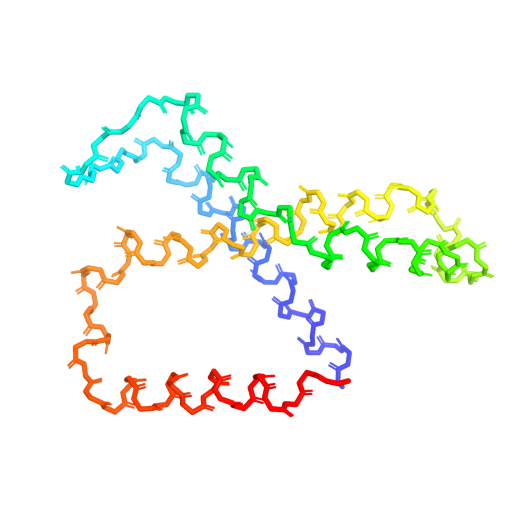0 81.25 125 ALA A CA 1
ATOM 990 C C . ALA A 1 125 ? 19.116 3.989 7.357 1.00 81.25 125 ALA A C 1
ATOM 992 O O . ALA A 1 125 ? 20.228 4.447 7.106 1.00 81.25 125 ALA A O 1
ATOM 993 N N . PHE A 1 126 ? 18.541 3.037 6.614 1.00 71.56 126 PHE A N 1
ATOM 994 C CA . PHE A 1 126 ? 19.192 2.369 5.481 1.00 71.56 126 PHE A CA 1
ATOM 995 C C . PHE A 1 126 ? 18.537 2.655 4.121 1.00 71.56 126 PHE A C 1
ATOM 997 O O . PHE A 1 126 ? 18.970 2.093 3.119 1.00 71.56 126 PHE A O 1
ATOM 1004 N N . THR A 1 127 ? 17.528 3.528 4.050 1.00 56.28 127 THR A N 1
ATOM 1005 C CA . THR A 1 127 ? 17.070 4.126 2.786 1.00 56.28 127 THR A CA 1
ATOM 1006 C C . THR A 1 127 ? 18.099 5.150 2.310 1.00 56.28 127 THR A C 1
ATOM 1008 O O . THR A 1 127 ? 17.976 6.341 2.596 1.00 56.28 127 THR A O 1
ATOM 1011 N N . GLY A 1 128 ? 19.137 4.660 1.635 1.00 43.97 128 GLY A N 1
ATOM 1012 C CA . GLY A 1 128 ? 20.158 5.424 0.922 1.00 43.97 128 GLY A CA 1
ATOM 1013 C C . GLY A 1 128 ? 20.471 4.767 -0.411 1.00 43.97 128 GLY A C 1
ATOM 1014 O O . GLY A 1 128 ? 20.446 3.516 -0.457 1.00 43.97 128 GLY A O 1
#

Secondary structure (DSSP, 8-state):
-HHHHHHHHHHHHHHHHHHHHHHTTPPP--SS---HHHHHHHHHHHH--HHHHHHHHHHHHHHHH-GGGTTS-HHHHHIIIIIIIHHHHHHHHHHIIIIIHHHH-GGGSHHHHHHHHHHHHHHHHH--

Radius of gyration: 17.83 Å; chains: 1; bounding box: 39×30×48 Å

Foldseek 3Di:
DVVVVVVVLVVLLVVLVCCCVVCVPPDFDDPDDDDPVVVVVVVVVVLPDPCLVVVLVVVLVVLVPDPVNVVDRSVVVSCCVSVPSVVSNVSSVVCCVRPPCVPVVQVVDVVSVVVVVVVVVVCVVPPD